Protein AF-G0JUD0-F1 (afdb_monomer)

Radius of gyration: 16.05 Å; Cα contacts (8 Å, |Δi|>4): 27; chains: 1; bounding box: 32×19×45 Å

Solvent-accessible surface area (backbone atoms only — not comparable to full-atom values): 3803 Å² total; per-residue (Å²): 112,70,38,61,51,42,51,58,44,48,59,54,50,46,52,50,54,53,49,54,54,52,50,55,50,51,53,32,55,77,67,69,61,79,51,73,72,54,55,56,52,51,52,53,50,52,51,47,50,51,52,54,42,50,54,52,41,54,49,27,47,50,51,40,50,63,75,73,107

Sequence (69 aa):
MFWFLAVIGIPILVVLMLFFLAAEDFWSIITFRIDFSRLVSDLLHVLFIIGVGIVAELFSVFMLIKDIL

Structure (mmCIF, N/CA/C/O backbone):
data_AF-G0JUD0-F1
#
_entry.id   AF-G0JUD0-F1
#
loop_
_atom_site.group_PDB
_atom_site.id
_atom_site.type_symbol
_atom_site.label_atom_id
_atom_site.label_alt_id
_atom_site.label_comp_id
_atom_site.label_asym_id
_atom_site.label_entity_id
_atom_site.label_seq_id
_atom_site.pdbx_PDB_ins_code
_atom_site.Cartn_x
_atom_site.Cartn_y
_atom_site.Cartn_z
_atom_site.occupancy
_atom_site.B_iso_or_equiv
_atom_site.auth_seq_id
_atom_site.auth_comp_id
_atom_site.auth_asym_id
_atom_site.auth_atom_id
_atom_site.pdbx_PDB_model_num
ATOM 1 N N . MET A 1 1 ? 6.699 6.499 -20.342 1.00 76.88 1 MET A N 1
ATOM 2 C CA . MET A 1 1 ? 6.135 7.563 -19.466 1.00 76.88 1 MET A CA 1
ATOM 3 C C . MET A 1 1 ? 5.029 7.041 -18.547 1.00 76.88 1 MET A C 1
ATOM 5 O O . MET A 1 1 ? 5.128 7.267 -17.351 1.00 76.88 1 MET A O 1
ATOM 9 N N . PHE A 1 2 ? 4.023 6.312 -19.052 1.00 87.56 2 PHE A N 1
ATOM 10 C CA . PHE A 1 2 ? 2.947 5.733 -18.225 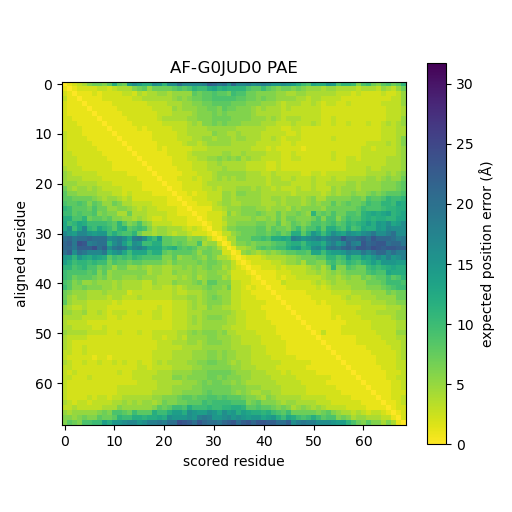1.00 87.56 2 PHE A CA 1
ATOM 11 C C . PHE A 1 2 ? 3.452 4.808 -17.098 1.00 87.56 2 PHE A C 1
ATOM 13 O O . PHE A 1 2 ? 3.035 4.956 -15.9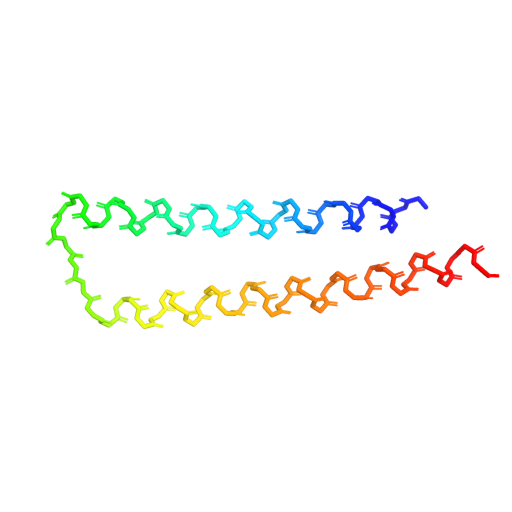57 1.00 87.56 2 PHE A O 1
ATOM 20 N N . TRP A 1 3 ? 4.420 3.927 -17.373 1.00 90.31 3 TRP A N 1
ATOM 21 C CA . TRP A 1 3 ? 4.971 3.026 -16.349 1.00 90.31 3 TRP A CA 1
ATOM 22 C C . TRP A 1 3 ? 5.699 3.742 -15.214 1.00 90.31 3 TRP A C 1
ATOM 24 O O . TRP A 1 3 ? 5.653 3.288 -14.081 1.00 90.31 3 TRP A O 1
ATOM 34 N N . PHE A 1 4 ? 6.304 4.899 -15.486 1.00 88.69 4 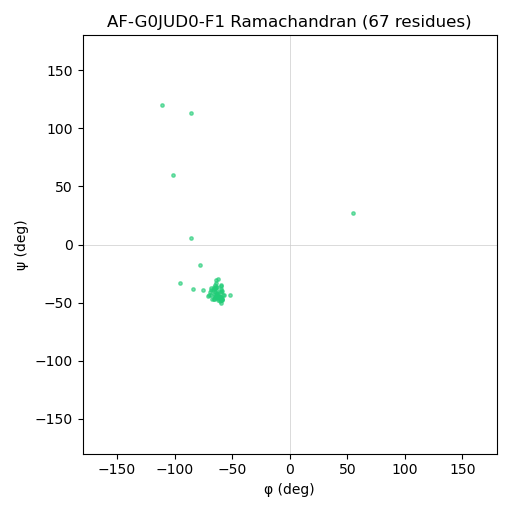PHE A N 1
ATOM 35 C CA . PHE A 1 4 ? 6.942 5.710 -14.450 1.00 88.69 4 PHE A CA 1
ATOM 36 C C . PHE A 1 4 ? 5.904 6.271 -13.468 1.00 88.69 4 PHE A C 1
ATOM 38 O O . PHE A 1 4 ? 6.118 6.273 -12.260 1.00 88.69 4 PHE A O 1
ATOM 45 N N . LEU A 1 5 ? 4.739 6.683 -13.984 1.00 91.56 5 LEU A N 1
ATOM 46 C CA . LEU A 1 5 ? 3.597 7.069 -13.154 1.00 91.56 5 LEU A CA 1
ATOM 47 C C . LEU A 1 5 ? 3.032 5.879 -12.375 1.00 91.56 5 LEU A C 1
ATOM 49 O O . LEU A 1 5 ? 2.635 6.062 -11.233 1.00 91.56 5 LEU A O 1
ATOM 53 N N . ALA A 1 6 ? 3.009 4.678 -12.958 1.00 90.62 6 ALA A N 1
ATOM 54 C CA . ALA A 1 6 ? 2.541 3.478 -12.270 1.00 90.62 6 ALA A CA 1
ATOM 55 C C . ALA A 1 6 ? 3.457 3.093 -11.094 1.00 90.62 6 ALA A C 1
ATOM 57 O O . ALA A 1 6 ? 2.949 2.896 -9.998 1.00 90.62 6 ALA A O 1
ATOM 58 N N . VAL A 1 7 ? 4.780 3.081 -11.291 1.00 93.00 7 VAL A N 1
ATOM 59 C CA . VAL A 1 7 ? 5.782 2.789 -10.241 1.00 93.00 7 VAL A CA 1
ATOM 60 C C . VAL A 1 7 ? 5.696 3.773 -9.069 1.00 93.00 7 VAL A C 1
ATOM 62 O O . VAL A 1 7 ? 5.883 3.411 -7.919 1.00 93.00 7 VAL A O 1
ATOM 65 N N . ILE A 1 8 ? 5.385 5.046 -9.320 1.00 93.81 8 ILE A N 1
ATOM 66 C CA . ILE A 1 8 ? 5.220 6.021 -8.228 1.00 93.81 8 ILE A CA 1
ATOM 67 C C . ILE A 1 8 ? 3.801 5.965 -7.643 1.00 93.81 8 ILE A C 1
ATOM 69 O O . ILE A 1 8 ? 3.608 6.105 -6.437 1.00 93.81 8 ILE A O 1
ATOM 73 N N . GLY A 1 9 ? 2.793 5.769 -8.489 1.00 94.19 9 GLY A N 1
ATOM 74 C CA . GLY A 1 9 ? 1.385 5.830 -8.116 1.00 94.19 9 GLY A CA 1
ATOM 75 C C . GLY A 1 9 ? 0.902 4.612 -7.335 1.00 94.19 9 GLY A C 1
ATOM 76 O O . GLY A 1 9 ? 0.141 4.779 -6.384 1.00 94.19 9 GLY A O 1
ATOM 77 N N . ILE A 1 10 ? 1.345 3.403 -7.691 1.00 94.12 10 ILE A N 1
ATOM 78 C CA . ILE A 1 10 ? 0.932 2.161 -7.022 1.00 94.12 10 ILE A CA 1
ATOM 79 C C . ILE A 1 10 ? 1.321 2.180 -5.531 1.00 94.12 10 ILE A C 1
ATOM 81 O O . ILE A 1 10 ? 0.425 1.970 -4.711 1.00 94.12 10 ILE A O 1
ATOM 85 N N . PRO A 1 11 ? 2.562 2.522 -5.124 1.00 93.69 11 PRO A N 1
ATOM 86 C CA . PRO A 1 11 ? 2.918 2.635 -3.710 1.00 93.69 11 PRO A CA 1
ATOM 87 C C . PRO A 1 11 ? 2.078 3.671 -2.964 1.00 93.69 11 PRO A C 1
ATOM 89 O O . PRO A 1 11 ? 1.636 3.412 -1.846 1.00 93.69 11 PRO A O 1
ATOM 92 N N . ILE A 1 12 ? 1.809 4.826 -3.584 1.00 95.81 12 ILE A N 1
ATOM 93 C CA . ILE A 1 12 ? 0.975 5.876 -2.982 1.00 95.81 12 ILE A CA 1
ATOM 94 C C . ILE A 1 12 ? -0.447 5.358 -2.741 1.00 95.81 12 ILE A C 1
ATOM 96 O O . ILE A 1 12 ? -0.995 5.554 -1.656 1.00 95.81 12 ILE A O 1
ATOM 100 N N . LEU A 1 13 ? -1.036 4.670 -3.723 1.00 94.81 13 LEU A N 1
ATOM 101 C CA . LEU A 1 13 ? -2.373 4.091 -3.602 1.00 94.81 13 LEU A CA 1
ATOM 102 C C . LEU A 1 13 ? -2.424 3.007 -2.523 1.00 94.81 13 LEU A C 1
ATOM 104 O O . LEU A 1 13 ? -3.327 3.030 -1.691 1.00 94.81 13 LEU A O 1
ATOM 108 N N . VAL A 1 14 ? -1.443 2.103 -2.491 1.00 95.25 14 VAL A N 1
ATOM 109 C CA . VAL A 1 14 ? -1.354 1.043 -1.476 1.00 95.25 14 VAL A CA 1
ATOM 110 C C . VAL A 1 14 ? -1.267 1.649 -0.075 1.00 95.25 14 VAL A C 1
ATOM 112 O O . VAL A 1 14 ? -2.025 1.257 0.810 1.00 95.25 14 VAL A O 1
ATOM 115 N N . VAL A 1 15 ? -0.403 2.649 0.127 1.00 94.31 15 VAL A N 1
ATOM 116 C CA . VAL A 1 15 ? -0.268 3.337 1.420 1.00 94.31 15 VAL A CA 1
ATOM 117 C C . VAL A 1 15 ? -1.563 4.049 1.813 1.00 94.31 15 VAL A C 1
ATOM 119 O O . VAL A 1 15 ? -1.982 3.938 2.964 1.00 94.31 15 VAL A O 1
ATOM 122 N N . LEU A 1 16 ? -2.231 4.734 0.879 1.00 94.75 16 LEU A N 1
ATOM 123 C CA . LEU A 1 16 ? -3.521 5.378 1.146 1.00 94.75 16 LEU A CA 1
ATOM 124 C C . LEU A 1 16 ? -4.595 4.364 1.550 1.00 94.75 16 LEU A C 1
ATOM 126 O O . LEU A 1 16 ? -5.315 4.597 2.518 1.00 94.75 16 LEU A O 1
ATOM 130 N N . MET A 1 17 ? -4.692 3.231 0.852 1.00 92.75 17 MET A N 1
ATOM 131 C CA . MET A 1 17 ? -5.658 2.179 1.181 1.00 92.75 17 MET A CA 1
ATOM 132 C C . MET A 1 17 ? -5.409 1.607 2.580 1.00 92.75 17 MET A C 1
ATOM 134 O O . MET A 1 17 ? -6.349 1.483 3.362 1.00 92.75 17 MET A O 1
ATOM 138 N N . LEU A 1 18 ? -4.148 1.326 2.921 1.00 92.75 18 LEU A N 1
ATOM 139 C CA . LEU A 1 18 ? -3.773 0.857 4.258 1.00 92.75 18 LEU A CA 1
ATOM 140 C C . LEU A 1 18 ? -4.055 1.908 5.339 1.00 92.75 18 LEU A C 1
ATOM 142 O O . LEU A 1 18 ? -4.482 1.557 6.436 1.00 92.75 18 LEU A O 1
ATOM 146 N N . PHE A 1 19 ? -3.857 3.191 5.030 1.00 92.38 19 PHE A N 1
ATOM 147 C CA . PHE A 1 19 ? -4.171 4.283 5.946 1.00 92.38 19 PHE A CA 1
ATOM 148 C C . PHE A 1 19 ? -5.669 4.359 6.265 1.00 92.38 19 PHE A C 1
ATOM 150 O O . PHE A 1 19 ? -6.030 4.485 7.433 1.00 92.38 19 PHE A O 1
ATOM 157 N N . PHE A 1 20 ? -6.544 4.250 5.260 1.00 90.00 20 PHE A N 1
ATOM 158 C CA . PHE A 1 20 ? -7.994 4.239 5.493 1.00 90.00 20 PHE A CA 1
ATOM 159 C C . PHE A 1 20 ? -8.434 3.035 6.328 1.00 90.00 20 PHE A C 1
ATOM 161 O O . PHE A 1 20 ? -9.212 3.201 7.264 1.00 90.00 20 PHE A O 1
ATOM 168 N N . LEU A 1 21 ? -7.874 1.857 6.050 1.00 87.81 21 LEU A N 1
ATOM 169 C CA . LEU A 1 21 ? -8.145 0.641 6.820 1.00 87.81 21 LEU A CA 1
ATOM 170 C C . LEU A 1 21 ? -7.726 0.807 8.292 1.00 87.81 21 LEU A C 1
ATOM 172 O O . LEU A 1 21 ? -8.509 0.555 9.204 1.00 87.81 21 LEU A O 1
ATOM 176 N N . ALA A 1 22 ? -6.534 1.360 8.530 1.00 86.12 22 ALA A N 1
ATOM 177 C CA . ALA A 1 22 ? -6.062 1.671 9.877 1.00 86.12 22 ALA A CA 1
ATOM 178 C C . ALA A 1 22 ? -6.917 2.741 10.585 1.00 86.12 22 ALA A C 1
ATOM 180 O O . ALA A 1 22 ? -7.079 2.694 11.806 1.00 86.12 22 ALA A O 1
ATOM 181 N N . ALA A 1 23 ? -7.470 3.710 9.848 1.00 86.56 23 ALA A N 1
ATOM 182 C CA . ALA A 1 23 ? -8.340 4.742 10.407 1.00 86.56 23 ALA A CA 1
ATOM 183 C C . ALA A 1 23 ? -9.687 4.168 10.882 1.00 86.56 23 ALA A C 1
ATOM 185 O O . ALA A 1 23 ? -10.181 4.556 11.945 1.00 86.56 23 ALA A O 1
ATOM 186 N N . GLU A 1 24 ? -10.262 3.223 10.135 1.00 83.75 24 GLU A N 1
ATOM 187 C CA . GLU A 1 24 ? -11.484 2.518 10.538 1.00 83.75 24 GLU A CA 1
ATOM 188 C C . GLU A 1 24 ? -11.269 1.667 11.795 1.00 83.75 24 GLU A C 1
ATOM 190 O O . GLU A 1 24 ? -12.109 1.680 12.706 1.00 83.75 24 GLU A O 1
ATOM 195 N N . ASP A 1 25 ? -10.128 0.984 11.882 1.00 81.62 25 ASP A N 1
ATOM 196 C CA . ASP A 1 25 ? -9.744 0.215 13.067 1.00 81.62 25 ASP A CA 1
ATOM 197 C C . ASP A 1 25 ? -9.524 1.118 14.278 1.00 81.62 25 ASP A C 1
ATOM 199 O O . ASP A 1 25 ? -10.049 0.855 15.364 1.00 81.62 25 ASP A O 1
ATOM 203 N N . PHE A 1 26 ? -8.822 2.236 14.090 1.00 83.06 26 PHE A N 1
ATOM 204 C CA . PHE A 1 26 ? -8.603 3.230 15.136 1.00 83.06 26 PHE A CA 1
ATOM 205 C C . PHE A 1 26 ? -9.926 3.770 15.695 1.00 83.06 26 PHE A C 1
ATOM 207 O O . PHE A 1 26 ? -10.104 3.853 16.915 1.00 83.06 26 PHE A O 1
ATOM 214 N N . TRP A 1 27 ? -10.894 4.066 14.825 1.00 8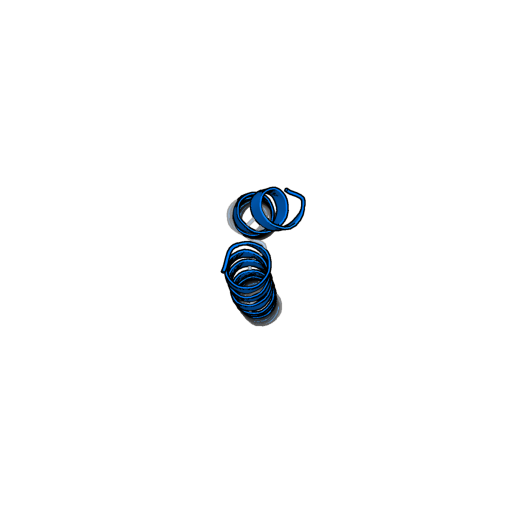0.00 27 TRP A N 1
ATOM 215 C CA . TRP A 1 27 ? -12.226 4.496 15.249 1.00 80.00 27 TRP A CA 1
ATOM 216 C C . TRP A 1 27 ? -12.984 3.400 16.017 1.00 80.00 27 TRP A C 1
ATOM 218 O O . TRP A 1 27 ? -13.669 3.676 17.010 1.00 80.00 27 TRP A O 1
ATOM 228 N N . SER A 1 28 ? -12.828 2.138 15.611 1.00 77.94 28 SER A N 1
ATOM 229 C CA . SER A 1 28 ? -13.418 0.989 16.310 1.00 77.94 28 SER A CA 1
ATOM 230 C C . SER A 1 28 ? -12.837 0.796 17.715 1.00 77.94 28 SER A C 1
ATOM 232 O O . SER A 1 28 ? -13.569 0.472 18.655 1.00 77.94 28 SER A O 1
ATOM 234 N N . ILE A 1 29 ? -11.533 1.038 17.874 1.00 81.56 29 ILE A N 1
ATOM 235 C CA . ILE A 1 29 ? -10.836 0.968 19.164 1.00 81.56 29 ILE A CA 1
ATOM 236 C C . ILE A 1 29 ? -11.325 2.085 20.092 1.00 81.56 29 ILE A C 1
ATOM 238 O O . ILE A 1 29 ? -11.682 1.807 21.236 1.00 81.56 29 ILE A O 1
ATOM 242 N N . ILE A 1 30 ? -11.415 3.327 19.597 1.00 78.50 30 ILE A N 1
ATOM 243 C CA . ILE A 1 30 ? -11.903 4.474 20.388 1.00 78.50 30 ILE A CA 1
ATOM 244 C C . ILE A 1 30 ? -13.341 4.253 20.875 1.00 78.50 30 ILE A C 1
ATOM 246 O O . ILE A 1 30 ? -13.698 4.662 21.979 1.00 78.50 30 ILE A O 1
ATOM 250 N N . THR A 1 31 ? -14.174 3.591 20.071 1.00 84.81 31 THR A N 1
ATOM 251 C CA . THR A 1 31 ? -15.577 3.310 20.412 1.00 84.81 31 THR A CA 1
ATOM 252 C C . THR A 1 31 ? -15.772 2.034 21.243 1.00 84.81 31 THR A C 1
ATOM 254 O O . THR A 1 31 ? -16.916 1.667 21.515 1.00 84.81 31 THR A O 1
ATOM 257 N N . PHE A 1 32 ? -14.687 1.370 21.674 1.00 75.75 32 PHE A N 1
ATOM 258 C CA . PHE A 1 32 ? -14.691 0.117 22.450 1.00 75.75 32 PHE A CA 1
ATOM 259 C C . PHE A 1 32 ? -15.488 -1.033 21.800 1.00 75.75 32 PHE A C 1
ATOM 261 O O . PHE A 1 32 ? -15.979 -1.932 22.484 1.00 75.75 32 PHE A O 1
ATOM 268 N N . ARG A 1 33 ? -15.605 -1.039 20.467 1.00 74.44 33 ARG A N 1
ATOM 269 C CA . ARG A 1 33 ? -16.288 -2.089 19.691 1.00 74.44 33 ARG A CA 1
ATOM 270 C C . ARG A 1 33 ? -15.275 -3.043 19.061 1.00 74.44 33 ARG A C 1
ATOM 272 O O . ARG A 1 33 ? -15.189 -3.144 17.840 1.00 74.44 33 ARG A O 1
ATOM 279 N N . ILE A 1 34 ? -14.460 -3.697 19.886 1.00 71.19 34 ILE A N 1
ATOM 280 C CA . ILE A 1 34 ? -13.456 -4.646 19.386 1.00 71.19 34 ILE A CA 1
ATOM 281 C C . ILE A 1 34 ? -14.113 -6.016 19.209 1.00 71.19 34 ILE A C 1
ATOM 283 O O . ILE A 1 34 ? -14.499 -6.656 20.185 1.00 71.19 34 ILE A O 1
ATOM 287 N N . ASP A 1 35 ? -14.221 -6.456 17.957 1.00 76.31 35 ASP A N 1
ATOM 288 C CA . ASP A 1 35 ? -14.671 -7.796 17.586 1.00 76.31 35 ASP A CA 1
ATOM 289 C C . ASP A 1 35 ? -13.485 -8.584 17.004 1.00 76.31 35 ASP A C 1
ATOM 291 O O . ASP A 1 35 ? -12.878 -8.181 16.009 1.00 76.31 35 ASP A O 1
ATOM 295 N N . PHE A 1 36 ? -13.127 -9.709 17.630 1.00 73.75 36 PHE A N 1
ATOM 296 C CA . PHE A 1 36 ? -12.009 -10.554 17.192 1.00 73.75 36 PHE A CA 1
ATOM 297 C C . PHE A 1 36 ? -12.225 -11.141 15.792 1.00 73.75 36 PHE A C 1
ATOM 299 O O . PHE A 1 36 ? -11.253 -11.352 15.066 1.00 73.75 36 PHE A O 1
ATOM 306 N N . SER A 1 37 ? -13.479 -11.373 15.387 1.00 82.06 37 SER A N 1
ATOM 307 C CA . SER A 1 37 ? -13.785 -11.833 14.028 1.00 82.06 37 SER A CA 1
ATOM 308 C C . SER A 1 37 ? -13.424 -10.777 12.984 1.00 82.06 37 SER A C 1
ATOM 310 O O . SER A 1 37 ? -12.987 -11.112 11.882 1.00 82.06 37 SER A O 1
ATOM 312 N N . ARG A 1 38 ? -13.600 -9.500 13.331 1.00 80.19 38 ARG A N 1
ATOM 313 C CA . ARG A 1 38 ? -13.291 -8.370 12.459 1.00 80.19 38 ARG A CA 1
ATOM 314 C C . ARG A 1 38 ? -11.779 -8.192 12.297 1.00 80.19 38 ARG A C 1
ATOM 316 O O . ARG A 1 38 ? -11.307 -8.145 11.171 1.00 80.19 38 ARG A O 1
ATOM 323 N N . LEU A 1 39 ? -11.018 -8.278 13.389 1.00 79.56 39 LEU A N 1
ATOM 324 C CA . LEU A 1 39 ? -9.546 -8.241 13.373 1.00 79.56 39 LEU A CA 1
ATOM 325 C C . LEU A 1 39 ? -8.908 -9.249 12.399 1.00 79.56 39 LEU A C 1
ATOM 327 O O . LEU A 1 39 ? -7.967 -8.913 11.682 1.00 79.56 39 LEU A O 1
ATOM 331 N N . 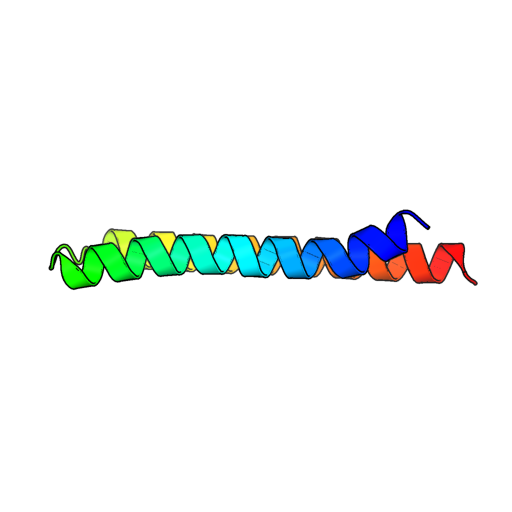VAL A 1 40 ? -9.407 -10.490 12.358 1.00 83.88 40 VAL A N 1
ATOM 332 C CA . VAL A 1 40 ? -8.885 -11.517 11.436 1.00 83.88 40 VAL A CA 1
ATOM 333 C C . VAL A 1 40 ? -9.235 -11.191 9.981 1.00 83.88 40 VAL A C 1
ATOM 335 O O . VAL A 1 40 ? -8.395 -11.359 9.096 1.00 83.88 40 VAL A O 1
ATOM 338 N N . SER A 1 41 ? -10.456 -10.711 9.734 1.00 85.94 41 SER A N 1
ATOM 339 C CA . SER A 1 41 ? -10.886 -10.257 8.407 1.00 85.94 41 SER A CA 1
ATOM 340 C C . SER A 1 41 ? -10.024 -9.095 7.907 1.00 85.94 41 SER A C 1
ATOM 342 O O . SER A 1 41 ? -9.551 -9.127 6.770 1.00 85.94 41 SER A O 1
ATOM 344 N N . ASP A 1 42 ? -9.760 -8.114 8.767 1.00 85.81 42 ASP A N 1
ATOM 345 C CA . ASP A 1 42 ? -8.994 -6.915 8.421 1.00 85.81 42 ASP A CA 1
ATOM 346 C C . ASP A 1 42 ? -7.521 -7.257 8.161 1.00 85.81 42 ASP A C 1
ATOM 348 O O . ASP A 1 42 ? -6.935 -6.784 7.185 1.00 85.81 42 ASP A O 1
A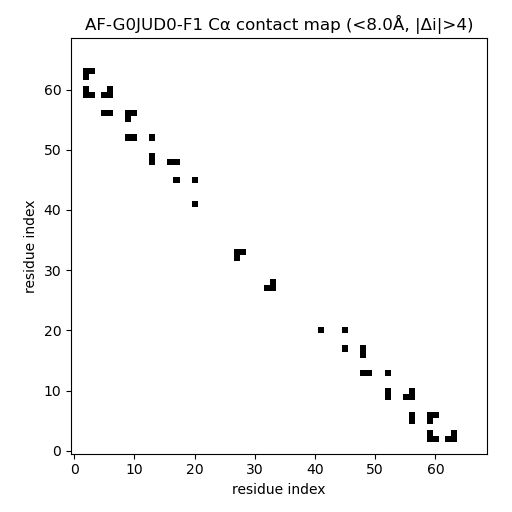TOM 352 N N . LEU A 1 43 ? -6.945 -8.193 8.926 1.00 87.56 43 LEU A N 1
ATOM 353 C CA . LEU A 1 43 ? -5.602 -8.719 8.663 1.00 87.56 43 LEU A CA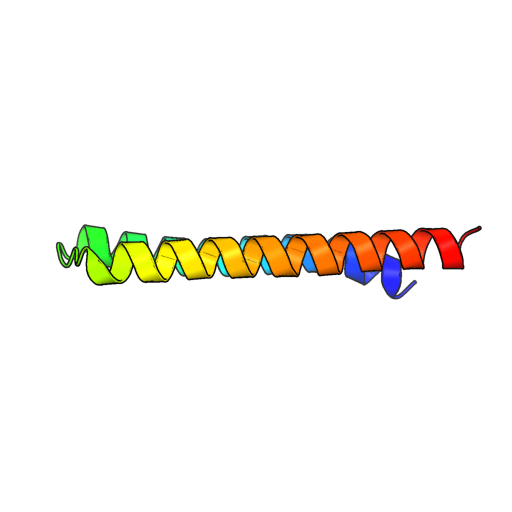 1
ATOM 354 C C . LEU A 1 43 ? -5.493 -9.383 7.281 1.00 87.56 43 LEU A C 1
ATOM 356 O O . LEU A 1 43 ? -4.528 -9.141 6.552 1.00 87.56 43 LEU A O 1
ATOM 360 N N . LEU A 1 44 ? -6.473 -10.211 6.901 1.00 91.19 44 LEU A N 1
ATOM 361 C CA . LEU A 1 44 ? -6.510 -10.817 5.566 1.00 91.19 44 LEU A CA 1
ATOM 362 C C . LEU A 1 44 ? -6.655 -9.753 4.473 1.00 91.19 44 LEU A C 1
ATOM 364 O O . LEU A 1 44 ? -6.029 -9.871 3.419 1.00 91.19 44 LEU A O 1
ATOM 368 N N . HIS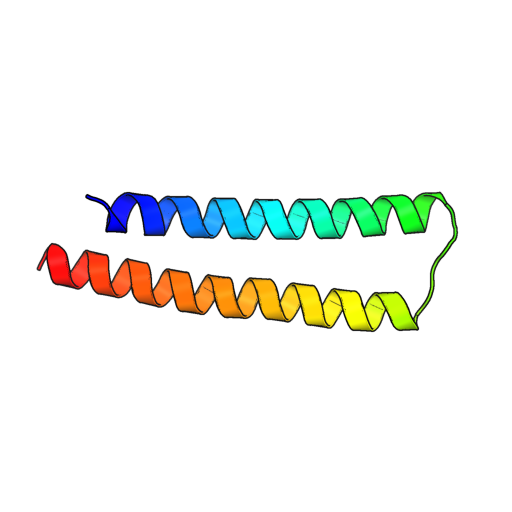 A 1 45 ? -7.429 -8.700 4.733 1.00 90.81 45 HIS A N 1
ATOM 369 C CA . HIS A 1 45 ? -7.597 -7.582 3.810 1.00 90.81 45 HIS A CA 1
ATOM 370 C C . HIS A 1 45 ? -6.287 -6.812 3.599 1.00 90.81 45 HIS A C 1
ATOM 372 O O . HIS A 1 45 ? -5.897 -6.550 2.461 1.00 90.81 45 HIS A O 1
ATOM 378 N N . VAL A 1 46 ? -5.561 -6.518 4.680 1.00 92.56 46 VAL A N 1
ATOM 379 C CA . VAL A 1 46 ? -4.237 -5.880 4.633 1.00 92.56 46 VAL A CA 1
ATOM 380 C C . VAL A 1 46 ? -3.251 -6.739 3.846 1.00 92.56 46 VAL A C 1
ATOM 382 O O . VAL A 1 46 ? -2.574 -6.235 2.947 1.00 92.56 46 VAL A O 1
ATOM 385 N N . LEU A 1 47 ? -3.200 -8.044 4.129 1.00 93.31 47 LEU A N 1
ATOM 386 C CA . LEU A 1 47 ? -2.354 -8.984 3.390 1.00 93.31 47 LEU A CA 1
ATOM 387 C C . LEU A 1 47 ? -2.695 -9.010 1.898 1.00 93.31 47 LEU A C 1
ATOM 389 O O . LEU A 1 47 ? -1.789 -9.049 1.066 1.00 93.31 47 LEU A O 1
ATOM 393 N N . PHE A 1 48 ? -3.980 -8.951 1.554 1.00 95.00 48 PHE A N 1
ATOM 394 C CA . PHE A 1 48 ? -4.426 -8.904 0.167 1.00 95.00 48 PHE A CA 1
ATOM 395 C C . PHE A 1 48 ? -3.990 -7.610 -0.532 1.00 95.00 48 PHE A C 1
ATOM 397 O O . PHE A 1 48 ? -3.419 -7.675 -1.620 1.00 95.00 48 PHE A O 1
ATOM 404 N N . ILE A 1 49 ? -4.185 -6.449 0.103 1.00 94.50 49 ILE A N 1
ATOM 405 C CA . ILE A 1 49 ? -3.761 -5.146 -0.438 1.00 94.50 49 ILE A CA 1
ATOM 406 C C . ILE A 1 49 ? -2.248 -5.130 -0.676 1.00 94.50 49 ILE A C 1
ATOM 408 O O . ILE A 1 49 ? -1.799 -4.741 -1.755 1.00 94.50 49 ILE A O 1
ATOM 412 N N . ILE A 1 50 ? -1.463 -5.593 0.299 1.00 94.94 50 ILE A N 1
ATOM 413 C CA . ILE A 1 50 ? -0.002 -5.666 0.184 1.00 94.94 50 ILE A CA 1
ATOM 414 C C . ILE A 1 50 ? 0.399 -6.635 -0.933 1.00 94.94 50 ILE A C 1
ATOM 416 O O . ILE A 1 50 ? 1.236 -6.292 -1.765 1.00 94.94 50 ILE A O 1
ATOM 420 N N . GLY A 1 51 ? -0.211 -7.820 -0.989 1.00 95.19 51 GLY A N 1
ATOM 421 C CA . GLY A 1 51 ? 0.079 -8.823 -2.012 1.00 95.19 51 GLY A CA 1
ATOM 422 C C . GLY A 1 51 ? -0.189 -8.313 -3.428 1.00 95.19 51 GLY A C 1
ATOM 423 O O . GLY A 1 51 ? 0.688 -8.387 -4.288 1.00 95.19 51 GLY A O 1
ATOM 424 N N . VAL A 1 52 ? -1.371 -7.738 -3.664 1.00 96.12 52 VAL A N 1
ATOM 425 C CA . VAL A 1 52 ? -1.733 -7.149 -4.963 1.00 96.12 52 VAL A CA 1
ATOM 426 C C . VAL A 1 52 ? -0.828 -5.965 -5.296 1.00 96.12 52 VAL A C 1
ATOM 428 O O . VAL A 1 52 ? -0.354 -5.869 -6.427 1.00 96.12 52 VAL A O 1
ATOM 431 N N . GLY A 1 53 ? -0.542 -5.104 -4.317 1.0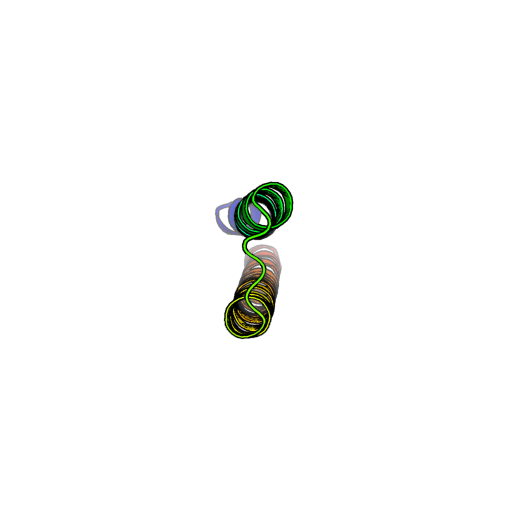0 95.94 53 GLY A N 1
ATOM 432 C CA . GLY A 1 53 ? 0.354 -3.962 -4.474 1.00 95.94 53 GLY A CA 1
ATOM 433 C C . GLY A 1 53 ? 1.761 -4.372 -4.904 1.00 95.94 53 GLY A C 1
ATOM 434 O O . GLY A 1 53 ? 2.277 -3.836 -5.878 1.00 95.94 53 GLY A O 1
ATOM 435 N N . ILE A 1 54 ? 2.352 -5.371 -4.243 1.00 95.56 54 ILE A N 1
ATOM 436 C CA . ILE A 1 54 ? 3.678 -5.898 -4.595 1.00 95.56 54 ILE A CA 1
ATOM 437 C C . ILE A 1 54 ? 3.671 -6.487 -6.007 1.00 95.56 54 ILE A C 1
ATOM 439 O O . ILE A 1 54 ? 4.575 -6.205 -6.786 1.00 95.56 54 ILE A O 1
ATOM 443 N N . VAL A 1 55 ? 2.668 -7.294 -6.362 1.00 97.12 55 VAL A N 1
ATOM 444 C CA . VAL A 1 55 ? 2.589 -7.897 -7.705 1.00 97.12 55 VAL A CA 1
ATOM 445 C C . VAL A 1 55 ? 2.444 -6.821 -8.784 1.00 97.12 55 VAL A C 1
ATOM 447 O O . VAL A 1 55 ? 3.131 -6.881 -9.805 1.00 97.12 55 VAL A O 1
ATOM 450 N N . ALA A 1 56 ? 1.589 -5.823 -8.552 1.00 95.62 56 ALA A N 1
ATOM 451 C CA . ALA A 1 56 ? 1.404 -4.700 -9.464 1.00 95.62 56 ALA A CA 1
ATOM 452 C C . ALA A 1 56 ? 2.687 -3.868 -9.610 1.00 95.62 56 ALA A C 1
ATOM 454 O O . ALA A 1 56 ? 3.031 -3.471 -10.723 1.00 95.62 56 ALA A O 1
ATOM 455 N N . GLU A 1 57 ? 3.414 -3.659 -8.513 1.00 94.06 57 GLU A N 1
ATOM 456 C CA . GLU A 1 57 ? 4.667 -2.908 -8.497 1.00 94.06 57 GLU A CA 1
ATOM 457 C C . GLU A 1 57 ? 5.805 -3.659 -9.195 1.00 94.06 57 GLU A C 1
ATOM 459 O O . GLU A 1 57 ? 6.522 -3.103 -10.022 1.00 94.06 57 GLU A O 1
ATOM 464 N N . LEU A 1 58 ? 5.941 -4.962 -8.950 1.00 95.44 58 LEU A N 1
ATOM 465 C CA . LEU A 1 58 ? 6.916 -5.790 -9.661 1.00 95.44 58 LEU A CA 1
ATOM 466 C C . LEU A 1 58 ? 6.652 -5.787 -11.170 1.00 95.44 58 LEU A C 1
ATOM 468 O O . LEU A 1 58 ? 7.589 -5.708 -11.967 1.00 95.44 58 LEU A O 1
ATOM 472 N N . PHE A 1 59 ? 5.381 -5.837 -11.570 1.00 95.62 59 PHE A N 1
ATOM 473 C CA . PHE A 1 59 ? 4.992 -5.767 -12.972 1.00 95.62 59 PHE A CA 1
ATOM 474 C C . PHE A 1 59 ? 5.265 -4.388 -13.589 1.00 95.62 59 PHE A C 1
ATOM 476 O O . PHE A 1 59 ? 5.785 -4.312 -14.705 1.00 95.62 59 PHE A O 1
ATOM 483 N N . SER A 1 60 ? 4.947 -3.303 -12.877 1.00 93.62 60 SER A N 1
ATOM 484 C CA . SER A 1 60 ? 5.161 -1.933 -13.358 1.00 93.62 60 SER A CA 1
ATOM 485 C C . SER A 1 60 ? 6.653 -1.627 -13.518 1.00 93.62 60 SER A C 1
ATOM 487 O O . SER A 1 60 ? 7.055 -1.090 -14.552 1.00 93.62 60 SER A O 1
ATOM 489 N N . VAL A 1 61 ? 7.484 -2.049 -12.559 1.00 93.25 61 VAL A N 1
ATOM 490 C CA . VAL A 1 61 ? 8.946 -1.931 -12.623 1.00 93.25 61 VAL A CA 1
ATOM 491 C C . VAL A 1 61 ? 9.509 -2.770 -13.768 1.00 93.25 61 VAL A C 1
ATOM 493 O O . VAL A 1 61 ? 10.328 -2.271 -14.540 1.00 93.25 61 VAL A O 1
ATOM 496 N N . PHE A 1 62 ? 9.055 -4.015 -13.932 1.00 94.31 62 PHE A N 1
ATOM 497 C CA . PHE A 1 62 ? 9.489 -4.868 -15.041 1.00 94.31 62 PHE A CA 1
ATOM 498 C C . PHE A 1 62 ? 9.182 -4.238 -16.406 1.00 94.31 62 PHE A C 1
ATOM 500 O O . PHE A 1 62 ? 10.057 -4.180 -17.271 1.00 94.31 62 PHE A O 1
ATOM 507 N N . MET A 1 63 ? 7.962 -3.729 -16.593 1.00 93.75 63 MET A N 1
ATOM 508 C CA . MET A 1 63 ? 7.576 -3.054 -17.833 1.00 93.75 63 MET A CA 1
ATOM 509 C C . MET A 1 63 ? 8.354 -1.757 -18.050 1.00 93.75 63 MET A C 1
ATOM 511 O O . MET A 1 63 ? 8.760 -1.479 -19.174 1.00 93.75 63 MET A O 1
ATOM 515 N N . LEU A 1 64 ? 8.620 -0.990 -16.989 1.00 92.00 64 LEU A N 1
ATOM 516 C CA . LEU A 1 64 ? 9.439 0.215 -17.077 1.00 92.00 64 LEU A CA 1
ATOM 517 C C . LEU A 1 64 ? 10.860 -0.108 -17.553 1.00 92.00 64 LEU A C 1
ATOM 519 O O . LEU A 1 64 ? 11.368 0.579 -18.432 1.00 92.00 64 LEU A O 1
ATOM 523 N N . ILE A 1 65 ? 11.485 -1.152 -16.999 1.00 91.44 65 ILE A N 1
ATOM 524 C CA . ILE A 1 65 ? 12.820 -1.595 -17.421 1.00 91.44 65 ILE A CA 1
ATOM 525 C C . ILE A 1 65 ? 12.784 -2.037 -18.885 1.00 91.44 65 ILE A C 1
ATOM 527 O O . ILE A 1 65 ? 13.617 -1.588 -19.665 1.00 91.44 65 ILE A O 1
ATOM 531 N N . LYS A 1 66 ? 11.804 -2.865 -19.267 1.00 91.94 66 LYS A N 1
ATOM 532 C CA . LYS A 1 66 ? 11.632 -3.344 -20.645 1.00 91.94 66 LYS A CA 1
ATOM 533 C C . LYS A 1 66 ? 11.429 -2.209 -21.655 1.00 91.94 66 LYS A C 1
ATOM 535 O O . LYS A 1 66 ? 11.902 -2.315 -22.775 1.00 91.94 66 LYS A O 1
ATOM 540 N N . ASP A 1 67 ? 10.696 -1.161 -21.295 1.00 86.38 67 ASP A N 1
ATOM 541 C CA . ASP A 1 67 ? 10.431 -0.039 -22.204 1.00 86.38 67 ASP A CA 1
ATOM 542 C C . ASP A 1 67 ? 11.628 0.925 -22.326 1.00 86.38 67 ASP A C 1
ATOM 544 O O . ASP A 1 67 ? 11.662 1.742 -23.247 1.00 86.38 67 ASP A O 1
ATOM 548 N N . ILE A 1 68 ? 12.581 0.872 -21.388 1.00 80.56 68 ILE A N 1
ATOM 549 C CA . ILE A 1 68 ? 13.783 1.722 -21.368 1.00 80.56 68 ILE A CA 1
ATOM 550 C C . ILE A 1 68 ? 14.996 1.024 -22.006 1.00 80.56 68 ILE A C 1
ATOM 552 O O . ILE A 1 68 ? 15.842 1.716 -22.576 1.00 80.56 68 ILE A O 1
ATOM 556 N N . LEU A 1 69 ? 15.104 -0.302 -21.870 1.00 66.00 69 LEU A N 1
ATOM 557 C CA . LEU A 1 69 ? 16.251 -1.120 -22.287 1.00 66.00 69 LEU A CA 1
ATOM 558 C C . LEU A 1 69 ? 16.025 -1.776 -23.655 1.00 66.00 69 LEU A C 1
ATOM 560 O O . LEU A 1 69 ? 16.954 -1.699 -24.488 1.00 66.00 69 LEU A O 1
#

Secondary structure (DSSP, 8-state):
-HHHHHHHHHHHHHHHHHHHHHHHHHHHHHTT---HHHHHHHHHHHHHHHHHHHHHHHHHHHHHHHHH-

pLDDT: mean 88.43, std 7.24, range [66.0, 97.12]

Foldseek 3Di:
DVLVCQLVVLVVVLVVVVVVLVVVVVVCVVVVNDDPVVVVVSVVVNVVSVVVSVVSNVVSVVVVVVVVD

Organism: NCBI:txid743299

Mean predicted aligned error: 4.95 Å